Protein AF-A0A9D6XLU6-F1 (afdb_monomer_lite)

Secondary structure (DSSP, 8-state):
-BHHHHHHHHTS-HHHHHHHHHHTT----TT--B--HHHHHHHHHHHHHHHHHHHHHHHHHHHHHHHHHHHH-PPS--------SS--HHHHHTT-

Radius of gyration: 28.8 Å; chains: 1; bounding box: 51×28×76 Å

Foldseek 3Di:
DFLCVLCVVLVHDSQVLQVCCVVLVHDDDPPGGDDDPVVSVVSVVSSVVVVVVVVVVVVVVVVVVVVVVVVVPPPDPPPPQDDDPDDDPVVVVVSD

pLDDT: mean 76.2, std 13.62, range [43.69, 90.44]

Structure (mmCIF, N/CA/C/O backbone):
data_AF-A0A9D6XLU6-F1
#
_entry.id   AF-A0A9D6XLU6-F1
#
loop_
_atom_site.group_PDB
_atom_site.id
_atom_site.type_symbol
_atom_site.label_atom_id
_atom_site.label_alt_id
_atom_site.label_comp_id
_atom_site.label_asym_id
_atom_site.label_entity_id
_atom_site.label_seq_id
_atom_site.pdbx_PDB_ins_code
_atom_site.Cartn_x
_atom_site.Cartn_y
_atom_site.Cartn_z
_atom_site.occupancy
_atom_site.B_iso_or_equiv
_atom_site.auth_seq_id
_atom_site.auth_comp_id
_atom_site.auth_asym_id
_atom_site.auth_atom_id
_atom_site.pdbx_PDB_model_num
ATOM 1 N N . MET A 1 1 ? 12.785 7.297 -15.637 1.00 81.50 1 MET A N 1
ATOM 2 C CA . MET A 1 1 ? 13.020 7.374 -14.173 1.00 81.50 1 MET A CA 1
ATOM 3 C C . MET A 1 1 ? 13.439 6.014 -13.597 1.00 81.50 1 MET A C 1
ATOM 5 O O . MET A 1 1 ? 13.111 4.986 -14.170 1.00 81.50 1 MET A O 1
ATOM 9 N N . ASN A 1 2 ? 14.184 5.966 -12.482 1.00 87.69 2 ASN A N 1
ATOM 10 C CA . ASN A 1 2 ? 14.562 4.697 -11.832 1.00 87.69 2 ASN A CA 1
ATOM 11 C C . ASN A 1 2 ? 13.446 4.171 -10.915 1.00 87.69 2 ASN A C 1
ATOM 13 O O . ASN A 1 2 ? 12.799 4.953 -10.219 1.00 87.69 2 ASN A O 1
ATOM 17 N N . LEU A 1 3 ? 13.281 2.847 -10.836 1.00 83.94 3 LEU A N 1
ATOM 18 C CA . LEU A 1 3 ? 12.279 2.211 -9.966 1.00 83.94 3 LEU A CA 1
ATOM 19 C C . LEU A 1 3 ? 12.505 2.530 -8.478 1.00 83.94 3 LEU A C 1
ATOM 21 O O . LEU A 1 3 ? 11.553 2.795 -7.7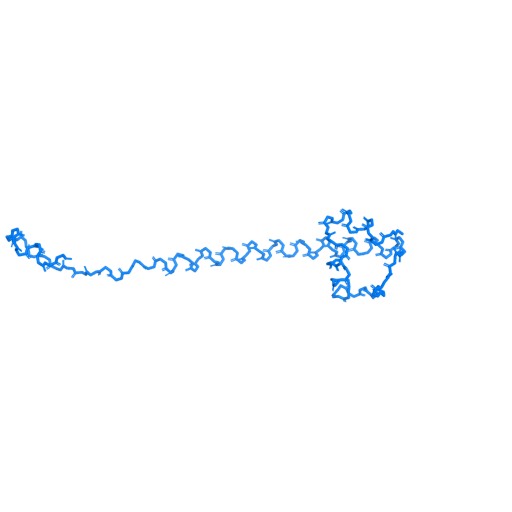52 1.00 83.94 3 LEU A O 1
ATOM 25 N N . SER A 1 4 ? 13.762 2.558 -8.025 1.00 85.94 4 SER A N 1
ATOM 26 C CA . SER A 1 4 ? 14.098 2.920 -6.640 1.00 85.94 4 SER A CA 1
ATOM 27 C C . SER A 1 4 ? 13.726 4.367 -6.307 1.00 85.94 4 SER A C 1
ATOM 29 O O . SER A 1 4 ? 13.309 4.655 -5.190 1.00 85.94 4 SER A O 1
ATOM 31 N N . GLU A 1 5 ? 13.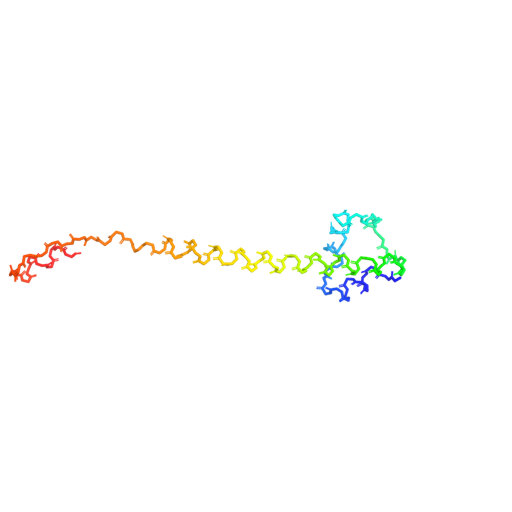845 5.275 -7.278 1.00 88.56 5 GLU A N 1
ATOM 32 C CA . GLU A 1 5 ? 13.438 6.675 -7.118 1.00 88.56 5 GLU A CA 1
ATOM 33 C C . GLU A 1 5 ? 11.914 6.809 -7.085 1.00 88.56 5 GLU A C 1
ATOM 35 O O . GLU A 1 5 ? 11.370 7.544 -6.263 1.00 88.56 5 GLU A O 1
ATOM 40 N N . LEU A 1 6 ? 11.208 6.041 -7.920 1.00 88.12 6 LEU A N 1
ATOM 41 C CA . LEU A 1 6 ? 9.750 5.966 -7.883 1.00 88.12 6 LEU A CA 1
ATOM 42 C C . LEU A 1 6 ? 9.249 5.431 -6.529 1.00 88.12 6 LEU A C 1
ATOM 44 O O . LEU A 1 6 ? 8.363 6.029 -5.923 1.00 88.12 6 LEU A O 1
ATOM 48 N N . ALA A 1 7 ? 9.866 4.364 -6.018 1.00 88.81 7 ALA A N 1
ATOM 49 C CA . ALA A 1 7 ? 9.550 3.793 -4.710 1.00 88.81 7 ALA A CA 1
ATOM 50 C C . ALA A 1 7 ? 9.767 4.800 -3.566 1.00 88.81 7 ALA A C 1
ATOM 52 O O . ALA A 1 7 ? 8.904 4.949 -2.702 1.00 88.81 7 ALA A O 1
ATOM 53 N N . ARG A 1 8 ? 10.867 5.570 -3.610 1.00 88.56 8 ARG A N 1
ATOM 54 C CA . ARG A 1 8 ? 11.131 6.661 -2.655 1.00 88.56 8 ARG A CA 1
ATOM 55 C C . ARG A 1 8 ? 10.041 7.729 -2.679 1.00 88.56 8 ARG A C 1
ATOM 57 O O . ARG A 1 8 ? 9.562 8.123 -1.622 1.00 88.56 8 ARG A O 1
ATOM 64 N N . ARG A 1 9 ? 9.615 8.174 -3.867 1.00 88.12 9 ARG A N 1
ATOM 65 C CA . ARG A 1 9 ? 8.543 9.180 -4.013 1.00 88.12 9 ARG A CA 1
ATOM 66 C C . ARG A 1 9 ? 7.198 8.686 -3.487 1.00 88.12 9 ARG A C 1
ATOM 68 O O . ARG A 1 9 ? 6.454 9.455 -2.890 1.00 88.12 9 ARG A O 1
ATOM 75 N N . LEU A 1 10 ? 6.899 7.407 -3.697 1.00 86.62 10 LEU A N 1
ATOM 76 C CA . LEU A 1 10 ? 5.673 6.765 -3.223 1.00 86.62 10 LEU A CA 1
ATOM 77 C C . LEU A 1 10 ? 5.742 6.345 -1.741 1.00 86.62 10 LEU A C 1
ATOM 79 O O . LEU A 1 10 ? 4.727 5.919 -1.190 1.00 86.62 10 LEU A O 1
ATOM 83 N N . ASN A 1 11 ? 6.904 6.518 -1.099 1.00 88.00 11 ASN A N 1
ATOM 84 C CA . ASN A 1 11 ? 7.206 6.128 0.278 1.00 88.00 11 ASN A CA 1
ATOM 85 C C . ASN A 1 11 ? 6.906 4.644 0.561 1.00 88.00 11 ASN A C 1
ATOM 87 O O . ASN A 1 11 ? 6.218 4.307 1.525 1.00 88.00 11 ASN A O 1
ATOM 91 N N . VAL A 1 12 ? 7.384 3.769 -0.327 1.00 88.25 12 VAL A N 1
ATOM 92 C CA . VAL A 1 12 ? 7.224 2.308 -0.252 1.00 88.25 12 VAL A CA 1
ATOM 93 C C . VAL A 1 12 ? 8.542 1.605 -0.533 1.00 88.25 12 VAL A C 1
ATOM 95 O O . VAL A 1 12 ? 9.447 2.178 -1.151 1.00 88.25 12 VAL A O 1
ATOM 98 N N . LEU A 1 13 ? 8.664 0.348 -0.104 1.00 89.31 13 LEU A N 1
ATOM 99 C CA . LEU A 1 13 ? 9.855 -0.427 -0.424 1.00 89.31 13 LEU A CA 1
ATOM 100 C C . LEU A 1 13 ? 9.898 -0.738 -1.931 1.00 89.31 13 LEU A C 1
ATOM 102 O O . LEU A 1 13 ? 8.878 -1.085 -2.527 1.00 89.31 13 LEU A O 1
ATOM 106 N N . PRO A 1 14 ? 11.084 -0.700 -2.570 1.00 86.50 14 PRO A N 1
ATOM 107 C CA . PRO A 1 14 ? 11.213 -1.065 -3.979 1.00 86.50 14 PRO A CA 1
ATOM 108 C C . PRO A 1 14 ? 10.761 -2.496 -4.292 1.00 86.50 14 PRO A C 1
ATOM 110 O O . PRO A 1 14 ? 10.374 -2.767 -5.422 1.00 86.50 14 PRO A O 1
ATOM 113 N N . GLN A 1 15 ? 10.841 -3.413 -3.321 1.00 86.62 15 GLN A N 1
ATOM 114 C CA . GLN A 1 15 ? 10.349 -4.788 -3.466 1.00 86.62 15 GLN A CA 1
ATOM 115 C C . GLN A 1 15 ? 8.817 -4.824 -3.488 1.00 86.62 15 GLN A C 1
ATOM 117 O O . GLN A 1 15 ? 8.243 -5.312 -4.451 1.00 86.62 15 GLN A O 1
ATOM 122 N N . GLU A 1 16 ? 8.165 -4.182 -2.517 1.00 85.62 16 GLU A N 1
ATOM 123 C CA . GLU A 1 16 ? 6.700 -4.090 -2.459 1.00 85.62 16 GLU A CA 1
ATOM 124 C C . GLU A 1 16 ? 6.112 -3.437 -3.711 1.00 85.62 16 GLU A C 1
ATOM 126 O O . GLU A 1 16 ? 5.088 -3.879 -4.232 1.00 85.62 16 GLU A O 1
ATOM 131 N N . LEU A 1 17 ? 6.774 -2.394 -4.227 1.00 85.69 17 LEU A N 1
ATOM 132 C CA . LEU A 1 17 ? 6.356 -1.765 -5.472 1.00 85.69 17 LEU A CA 1
ATOM 133 C C . LEU A 1 17 ? 6.419 -2.769 -6.633 1.00 85.69 17 LEU A C 1
ATOM 135 O O . LEU A 1 17 ? 5.467 -2.843 -7.401 1.00 85.69 17 LEU A O 1
ATOM 139 N N . ARG A 1 18 ? 7.478 -3.586 -6.739 1.00 85.31 18 ARG A N 1
ATOM 140 C CA . ARG A 1 18 ? 7.581 -4.635 -7.774 1.00 85.31 18 ARG A CA 1
ATOM 141 C C . ARG A 1 18 ? 6.464 -5.657 -7.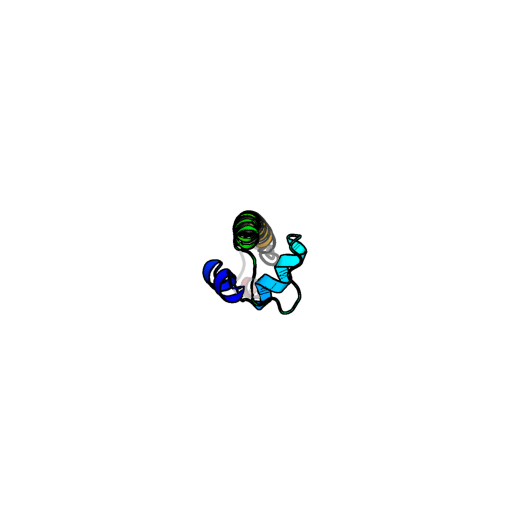681 1.00 85.31 18 ARG A C 1
ATOM 143 O O . ARG A 1 18 ? 5.911 -6.004 -8.712 1.00 85.31 18 ARG A O 1
ATOM 150 N N . ASP A 1 19 ? 6.113 -6.094 -6.481 1.00 86.00 19 ASP A N 1
ATOM 151 C CA . ASP A 1 19 ? 5.088 -7.125 -6.299 1.00 86.00 19 ASP A CA 1
ATOM 152 C C . ASP A 1 19 ? 3.688 -6.608 -6.657 1.00 86.00 19 ASP A C 1
ATOM 154 O O . ASP A 1 19 ? 2.839 -7.337 -7.170 1.00 86.00 19 ASP A O 1
ATOM 158 N N . LYS A 1 20 ? 3.441 -5.317 -6.418 1.00 84.75 20 LYS A N 1
ATOM 159 C CA . LYS A 1 20 ? 2.150 -4.669 -6.677 1.00 84.75 20 LYS A CA 1
ATOM 160 C C . LYS A 1 20 ? 1.984 -4.193 -8.123 1.00 84.75 20 LYS A C 1
ATOM 162 O O . LYS A 1 20 ? 0.851 -4.021 -8.566 1.00 84.75 20 LYS A O 1
ATOM 167 N N . LEU A 1 21 ? 3.069 -3.991 -8.871 1.00 84.25 21 LEU A N 1
ATOM 168 C CA . LEU A 1 21 ? 3.022 -3.525 -10.263 1.00 84.25 21 LEU A CA 1
ATOM 169 C C . LEU A 1 21 ? 2.277 -4.486 -11.215 1.00 84.25 21 LEU A C 1
ATOM 171 O O . LEU A 1 21 ? 1.373 -4.009 -11.909 1.00 84.25 21 LEU A O 1
ATOM 175 N N . PRO A 1 22 ? 2.531 -5.813 -11.198 1.00 84.62 22 PRO A N 1
ATOM 176 C CA . PRO A 1 22 ? 1.762 -6.774 -11.986 1.00 84.62 22 PRO A CA 1
ATOM 177 C C . PRO A 1 22 ? 0.267 -6.754 -11.657 1.00 84.62 22 PRO A C 1
ATOM 179 O O . PRO A 1 22 ? -0.565 -6.817 -12.558 1.00 84.62 22 PRO A O 1
ATOM 182 N N . ALA A 1 23 ? -0.091 -6.589 -10.378 1.00 83.62 23 ALA A N 1
ATOM 183 C CA . ALA A 1 23 ? -1.489 -6.490 -9.947 1.00 83.62 23 ALA A CA 1
ATOM 184 C C . ALA A 1 23 ? -2.189 -5.219 -10.468 1.00 83.62 23 ALA A C 1
ATOM 186 O O . ALA A 1 23 ? -3.411 -5.192 -10.601 1.00 83.62 23 ALA A O 1
ATOM 187 N N . LEU A 1 24 ? -1.422 -4.172 -10.781 1.00 81.62 24 LEU A N 1
ATOM 188 C CA . LEU A 1 24 ? -1.907 -2.935 -11.394 1.00 81.62 24 LEU A CA 1
ATOM 189 C C . LEU A 1 24 ? -1.928 -2.992 -12.933 1.00 81.62 24 LEU A C 1
ATOM 191 O O . LEU A 1 24 ? -2.356 -2.027 -13.562 1.00 81.62 24 LEU A O 1
ATOM 195 N N . GLY A 1 25 ? -1.498 -4.106 -13.535 1.00 81.50 25 GLY A N 1
ATOM 196 C CA . GLY A 1 25 ? -1.433 -4.287 -14.987 1.00 81.50 25 GLY A CA 1
ATOM 197 C C . GLY A 1 25 ? -0.164 -3.727 -15.634 1.00 81.50 25 GLY A C 1
ATOM 198 O O . GLY A 1 25 ? -0.116 -3.602 -16.855 1.00 81.50 25 GLY A O 1
ATOM 199 N N . PHE A 1 26 ? 0.860 -3.393 -14.842 1.00 84.25 26 PHE A N 1
ATOM 200 C CA . PHE A 1 26 ? 2.162 -2.967 -15.349 1.00 84.25 26 PHE A CA 1
ATOM 201 C C . PHE A 1 26 ? 3.150 -4.128 -15.247 1.00 84.25 26 PHE A C 1
ATOM 203 O O . PHE A 1 26 ? 3.575 -4.490 -14.149 1.00 84.25 26 PHE A O 1
ATOM 210 N N . ASP A 1 27 ? 3.533 -4.702 -16.387 1.00 75.06 27 ASP A N 1
ATOM 211 C CA . ASP A 1 27 ? 4.592 -5.708 -16.423 1.00 75.06 27 ASP A CA 1
ATOM 212 C C . ASP A 1 27 ? 5.953 -5.015 -16.494 1.00 75.06 27 ASP A C 1
ATOM 214 O O . ASP A 1 27 ? 6.407 -4.534 -17.534 1.00 75.06 27 ASP A O 1
ATOM 218 N N . ILE A 1 28 ? 6.580 -4.893 -15.331 1.00 72.38 28 ILE A N 1
ATOM 219 C CA . ILE A 1 28 ? 7.936 -4.394 -15.199 1.00 72.38 28 ILE A CA 1
ATOM 220 C C . ILE A 1 28 ? 8.769 -5.606 -14.818 1.00 72.38 28 ILE A C 1
ATOM 222 O O . ILE A 1 28 ? 8.623 -6.135 -13.717 1.00 72.38 28 ILE A O 1
ATOM 226 N N . GLY A 1 29 ? 9.633 -6.047 -15.737 1.00 68.38 29 GLY A N 1
ATOM 227 C CA . GLY A 1 29 ? 10.449 -7.241 -15.541 1.00 68.38 29 GLY A CA 1
ATOM 228 C C . GLY A 1 29 ? 11.113 -7.267 -14.160 1.00 68.38 29 GLY A C 1
ATOM 229 O O . GLY A 1 29 ? 11.502 -6.231 -13.619 1.00 68.38 29 GLY A O 1
ATOM 230 N N . SER A 1 30 ? 11.275 -8.461 -13.593 1.00 67.75 30 SER A N 1
ATOM 231 C CA . SER A 1 30 ? 11.670 -8.706 -12.191 1.00 67.75 30 SER A CA 1
ATOM 232 C C . SER A 1 30 ? 12.923 -7.956 -11.699 1.00 67.75 30 SER A C 1
ATOM 234 O O . SER A 1 30 ? 13.110 -7.763 -10.497 1.00 67.75 30 SER A O 1
ATOM 236 N N . ARG A 1 31 ? 13.782 -7.491 -12.616 1.00 67.00 31 ARG A N 1
ATOM 237 C CA . ARG A 1 31 ? 14.996 -6.704 -12.341 1.00 67.00 31 ARG A CA 1
ATOM 238 C C . ARG A 1 31 ? 15.021 -5.330 -12.999 1.00 67.00 31 ARG A C 1
ATOM 240 O O . ARG A 1 31 ? 16.098 -4.759 -13.142 1.00 67.00 31 ARG A O 1
ATOM 247 N N . ALA A 1 32 ? 13.885 -4.778 -13.407 1.00 72.94 32 ALA A N 1
ATOM 248 C CA . ALA A 1 32 ? 13.887 -3.467 -14.031 1.00 72.94 32 ALA A CA 1
ATOM 249 C C . ALA A 1 32 ? 14.517 -2.431 -13.090 1.00 72.94 32 ALA A C 1
ATOM 251 O O . ALA A 1 32 ? 14.147 -2.287 -11.918 1.00 72.94 32 ALA A O 1
ATOM 252 N N . ILE A 1 33 ? 15.520 -1.744 -13.626 1.00 72.88 33 ILE A N 1
ATOM 253 C CA . ILE A 1 33 ? 16.223 -0.646 -12.960 1.00 72.88 33 ILE A CA 1
ATOM 254 C C . ILE A 1 33 ? 15.628 0.682 -13.437 1.00 72.88 33 ILE A C 1
ATOM 256 O O . ILE A 1 33 ? 15.441 1.602 -12.639 1.00 72.88 33 ILE A O 1
ATOM 260 N N . LYS A 1 34 ? 15.271 0.747 -14.726 1.00 83.50 34 LYS A N 1
ATOM 261 C CA . LYS A 1 34 ? 14.733 1.922 -15.409 1.00 83.50 34 LYS A CA 1
ATOM 262 C C . LYS A 1 34 ? 13.288 1.683 -15.842 1.00 83.50 34 LYS A C 1
ATOM 264 O O . LYS A 1 34 ? 12.945 0.588 -16.271 1.00 83.50 34 LYS A O 1
ATOM 269 N N . ILE A 1 35 ? 12.484 2.729 -15.723 1.00 82.38 35 ILE A N 1
ATOM 270 C CA . ILE A 1 35 ? 11.084 2.822 -16.137 1.00 82.38 35 ILE A CA 1
ATOM 271 C C . ILE A 1 35 ? 10.966 4.078 -16.998 1.00 82.38 35 ILE A C 1
ATOM 273 O O . ILE A 1 35 ? 11.574 5.102 -16.670 1.00 82.38 35 ILE A O 1
ATOM 277 N N . ASP A 1 36 ? 10.193 4.027 -18.076 1.00 86.25 36 ASP A N 1
ATOM 278 C CA . ASP A 1 36 ? 9.893 5.217 -18.871 1.00 86.25 36 ASP A CA 1
ATOM 279 C C . ASP A 1 36 ? 9.100 6.239 -18.057 1.00 86.25 36 ASP A C 1
ATOM 281 O O . ASP A 1 36 ? 8.229 5.884 -17.264 1.00 86.25 36 ASP A O 1
ATOM 285 N N . ASP A 1 37 ? 9.381 7.528 -18.244 1.00 85.19 37 ASP A N 1
ATOM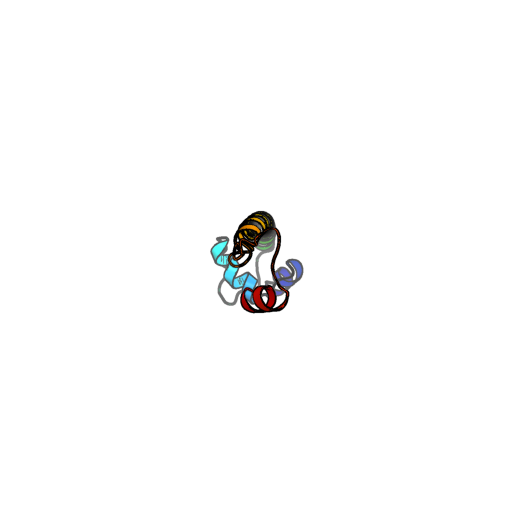 286 C CA . ASP A 1 37 ? 8.752 8.584 -17.440 1.00 85.19 37 ASP A CA 1
ATOM 287 C C . ASP A 1 37 ? 7.226 8.614 -17.612 1.00 85.19 37 ASP A C 1
ATOM 289 O O . ASP A 1 37 ? 6.497 8.840 -16.647 1.00 85.19 37 ASP A O 1
ATOM 293 N N . HIS A 1 38 ? 6.737 8.283 -18.810 1.00 87.25 38 HIS A N 1
ATOM 294 C CA . HIS A 1 38 ? 5.308 8.144 -19.089 1.00 87.25 38 HIS A CA 1
ATOM 295 C C . HIS A 1 38 ? 4.667 7.005 -18.280 1.00 87.25 38 HIS A C 1
ATOM 297 O O . HIS A 1 38 ? 3.630 7.188 -17.646 1.00 87.25 38 HIS A O 1
ATOM 303 N N . VAL A 1 39 ? 5.312 5.836 -18.247 1.00 86.69 39 VAL A N 1
ATOM 304 C CA . VAL A 1 39 ? 4.836 4.675 -17.479 1.00 86.69 39 VAL A CA 1
ATOM 305 C C . VAL A 1 39 ? 4.910 4.965 -15.980 1.00 86.69 39 VAL A C 1
ATOM 307 O O . VAL A 1 39 ? 3.979 4.658 -15.242 1.00 86.69 39 VAL A O 1
ATOM 310 N N . ALA A 1 40 ? 5.975 5.626 -15.521 1.00 87.19 40 ALA A N 1
ATOM 311 C CA . ALA A 1 40 ? 6.113 6.039 -14.129 1.00 87.19 40 ALA A CA 1
ATOM 312 C C . ALA A 1 40 ? 4.975 6.977 -13.693 1.00 87.19 40 ALA A C 1
ATOM 314 O O . ALA A 1 40 ? 4.454 6.821 -12.590 1.00 87.19 40 ALA A O 1
ATOM 315 N N . GLN A 1 41 ? 4.556 7.906 -14.556 1.00 89.31 41 GLN A N 1
ATOM 316 C CA . GLN A 1 41 ? 3.424 8.791 -14.283 1.00 89.31 41 GLN A CA 1
ATOM 317 C C . GLN A 1 41 ? 2.112 8.008 -14.132 1.00 89.31 41 GLN A C 1
ATOM 319 O O . GLN A 1 41 ? 1.407 8.180 -13.138 1.00 89.31 41 GLN A O 1
ATOM 324 N N . GLN A 1 42 ? 1.832 7.084 -15.055 1.00 89.62 42 GLN A N 1
ATOM 325 C CA . GLN A 1 42 ? 0.646 6.223 -14.989 1.00 89.62 42 GLN A CA 1
ATOM 326 C C . GLN A 1 42 ? 0.629 5.355 -13.723 1.00 89.62 42 GLN A C 1
ATOM 328 O O . GLN A 1 42 ? -0.415 5.196 -13.086 1.00 89.62 42 GLN A O 1
ATOM 333 N N . ILE A 1 43 ? 1.789 4.828 -13.322 1.00 88.06 43 ILE A N 1
ATOM 334 C CA . ILE A 1 43 ? 1.933 4.069 -12.077 1.00 88.06 43 ILE A CA 1
ATOM 335 C C . ILE A 1 43 ? 1.602 4.950 -10.873 1.00 88.06 43 ILE A C 1
ATOM 337 O O . ILE A 1 43 ? 0.862 4.509 -9.999 1.00 88.06 43 ILE A O 1
ATOM 341 N N . MET A 1 44 ? 2.112 6.185 -10.813 1.00 87.81 44 MET A N 1
ATOM 342 C CA . MET A 1 44 ? 1.833 7.092 -9.692 1.00 87.81 44 MET A CA 1
ATOM 343 C C . MET A 1 44 ? 0.337 7.394 -9.553 1.00 87.81 44 MET A C 1
ATOM 345 O O . MET A 1 44 ? -0.185 7.376 -8.438 1.00 87.81 44 MET A O 1
ATOM 349 N N . GLU A 1 45 ? -0.363 7.616 -10.666 1.00 90.44 45 GLU A N 1
ATOM 350 C CA . GLU A 1 45 ? -1.809 7.861 -10.673 1.00 90.44 45 GLU A CA 1
ATOM 351 C C . GLU A 1 45 ? -2.590 6.642 -10.166 1.00 90.44 45 GLU A C 1
ATOM 353 O O . GLU A 1 45 ? -3.371 6.744 -9.215 1.00 90.44 45 GLU A O 1
ATOM 358 N N . LYS A 1 46 ? -2.317 5.457 -10.727 1.00 89.00 46 LYS A N 1
ATOM 359 C CA . LYS A 1 46 ? -2.962 4.202 -10.310 1.00 89.00 46 LYS A CA 1
ATOM 360 C C . LYS A 1 46 ? -2.652 3.838 -8.861 1.00 89.00 46 LYS A C 1
ATOM 362 O O . LYS A 1 46 ? -3.529 3.361 -8.140 1.00 89.00 46 LYS A O 1
ATOM 367 N N . TRP A 1 47 ? -1.432 4.108 -8.408 1.00 88.62 47 TRP A N 1
ATOM 368 C CA . TRP A 1 47 ? -1.023 3.895 -7.025 1.00 88.62 47 TRP A CA 1
ATOM 369 C C . TRP A 1 47 ? -1.796 4.790 -6.055 1.00 88.62 47 TRP A C 1
ATOM 371 O O . TRP A 1 47 ? -2.264 4.332 -5.010 1.00 88.62 47 TRP A O 1
ATOM 381 N N . ALA A 1 48 ? -1.968 6.068 -6.401 1.00 87.06 48 ALA A N 1
ATOM 382 C CA . ALA A 1 48 ? -2.741 7.005 -5.598 1.00 87.06 48 ALA A CA 1
ATOM 383 C C . ALA A 1 48 ? -4.218 6.584 -5.498 1.00 87.06 48 ALA A C 1
ATOM 385 O O . ALA A 1 48 ? -4.802 6.641 -4.410 1.00 87.06 48 ALA A O 1
ATOM 386 N N . GLU A 1 49 ? -4.811 6.104 -6.597 1.00 87.69 49 GLU A N 1
ATOM 387 C CA . GLU A 1 49 ? -6.169 5.549 -6.607 1.00 87.69 49 GLU A CA 1
ATOM 388 C C . GLU A 1 49 ? -6.295 4.319 -5.701 1.00 87.69 49 GLU A C 1
ATOM 390 O O . GLU A 1 49 ? -7.220 4.254 -4.885 1.00 87.69 49 GLU A O 1
ATOM 395 N N . LEU A 1 50 ? -5.359 3.368 -5.803 1.00 85.56 50 LEU A N 1
ATOM 396 C CA . LEU A 1 50 ? -5.341 2.157 -4.982 1.00 85.56 50 LEU A CA 1
ATOM 397 C C . LEU A 1 50 ? -5.257 2.510 -3.493 1.00 85.56 50 LEU A C 1
ATOM 399 O O . LEU A 1 50 ? -6.114 2.106 -2.710 1.00 85.56 50 LEU A O 1
ATOM 403 N N . ARG A 1 51 ? -4.295 3.357 -3.114 1.00 85.25 51 ARG A N 1
ATOM 404 C CA . ARG A 1 51 ? -4.110 3.818 -1.729 1.00 85.25 51 ARG A CA 1
ATOM 405 C C . ARG A 1 51 ? -5.334 4.546 -1.192 1.00 85.25 51 ARG A C 1
ATOM 407 O O . ARG A 1 51 ? -5.659 4.427 -0.011 1.00 85.25 51 ARG A O 1
ATOM 414 N N . ARG A 1 52 ? -6.029 5.319 -2.032 1.00 85.06 52 ARG A N 1
ATOM 415 C CA . ARG A 1 52 ? -7.279 5.980 -1.640 1.00 85.06 52 ARG A CA 1
ATOM 416 C C . ARG A 1 52 ? -8.375 4.955 -1.355 1.00 85.06 52 ARG A C 1
ATOM 418 O O . ARG A 1 52 ? -9.076 5.108 -0.358 1.00 85.06 52 ARG A O 1
ATOM 425 N N . ARG A 1 53 ? -8.508 3.921 -2.192 1.00 83.38 53 ARG A N 1
ATOM 426 C CA . ARG A 1 53 ? -9.472 2.829 -1.988 1.00 83.38 53 ARG A CA 1
ATOM 427 C C . ARG A 1 53 ? -9.156 2.030 -0.725 1.00 83.38 53 ARG A C 1
ATOM 429 O O . ARG A 1 53 ? -10.062 1.830 0.076 1.00 83.38 53 ARG A O 1
ATOM 436 N N . GLU A 1 54 ? -7.894 1.666 -0.505 1.00 82.56 54 GLU A N 1
ATOM 437 C CA . GLU A 1 54 ? -7.447 0.959 0.704 1.00 82.56 54 GLU A CA 1
ATOM 438 C C . GLU A 1 54 ? -7.764 1.760 1.974 1.00 82.56 54 GLU A C 1
ATOM 440 O O . GLU A 1 54 ? -8.417 1.239 2.870 1.00 82.56 54 GLU A O 1
ATOM 445 N N . ARG A 1 55 ? -7.443 3.063 2.025 1.00 80.56 55 ARG A N 1
ATOM 446 C CA . ARG A 1 55 ? -7.790 3.914 3.185 1.00 80.56 55 ARG A CA 1
ATOM 447 C C . ARG A 1 55 ? -9.288 3.972 3.464 1.00 80.56 55 ARG A C 1
ATOM 449 O O . ARG A 1 55 ? -9.701 4.092 4.615 1.00 80.56 55 ARG A O 1
ATOM 456 N N . VAL A 1 56 ? -10.109 3.986 2.416 1.00 79.69 56 VAL A N 1
ATOM 457 C CA . VAL A 1 56 ? -11.566 3.998 2.562 1.00 79.69 56 VAL A CA 1
ATOM 458 C C . VAL A 1 56 ? -12.042 2.649 3.099 1.00 79.69 56 VAL A C 1
ATOM 460 O O . VAL A 1 56 ? -12.812 2.629 4.055 1.00 79.69 56 VAL A O 1
ATOM 463 N N . GLN A 1 57 ? -11.535 1.536 2.563 1.00 75.44 57 GLN A N 1
ATOM 464 C CA . GLN A 1 57 ? -11.857 0.200 3.063 1.00 75.44 57 GLN A CA 1
ATOM 465 C C . GLN A 1 57 ? -11.404 -0.015 4.509 1.00 75.44 57 GLN A C 1
ATOM 467 O O . GLN A 1 57 ? -12.201 -0.495 5.305 1.00 75.44 57 GLN A O 1
ATOM 472 N N . GLU A 1 58 ? -10.202 0.416 4.894 1.00 76.25 58 GLU A N 1
ATOM 473 C CA . GLU A 1 58 ? -9.732 0.348 6.284 1.00 76.25 58 GLU A CA 1
ATOM 474 C C . GLU A 1 58 ? -10.646 1.121 7.242 1.00 76.25 58 GLU A C 1
ATOM 476 O O . GLU A 1 58 ? -10.920 0.665 8.349 1.00 76.25 58 GLU A O 1
ATOM 481 N N . LYS A 1 59 ? -11.162 2.285 6.828 1.00 72.06 59 LYS A N 1
ATOM 482 C CA . LYS A 1 59 ? -12.122 3.050 7.637 1.00 72.06 59 LYS A CA 1
ATOM 483 C C . LYS A 1 59 ? -13.457 2.327 7.806 1.00 72.06 59 LYS A C 1
ATOM 485 O O . LYS A 1 59 ? -14.082 2.476 8.853 1.00 72.06 59 LYS A O 1
ATOM 490 N N . PHE A 1 60 ? -13.903 1.581 6.798 1.00 67.88 60 PHE A N 1
ATOM 491 C CA . PHE A 1 60 ? -15.108 0.758 6.896 1.00 67.88 60 PHE A CA 1
ATOM 492 C C . PHE A 1 60 ? -14.868 -0.517 7.713 1.00 67.88 60 PHE A C 1
ATOM 494 O O . PHE A 1 60 ? -15.726 -0.884 8.509 1.00 67.88 60 PHE A O 1
ATOM 501 N N . ALA A 1 61 ? -13.705 -1.156 7.572 1.00 67.12 61 ALA A N 1
ATOM 502 C CA . ALA A 1 61 ? -13.321 -2.333 8.348 1.00 67.12 61 ALA A CA 1
ATOM 503 C C . ALA A 1 61 ? -13.211 -2.003 9.843 1.00 67.12 61 ALA A C 1
ATOM 505 O O . ALA A 1 61 ? -13.849 -2.659 10.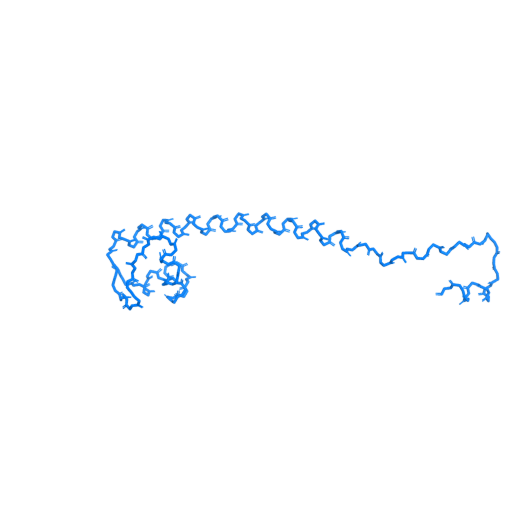656 1.00 67.12 61 ALA A O 1
ATOM 506 N N . LYS A 1 62 ? -12.539 -0.900 10.199 1.00 61.22 62 LYS A N 1
ATOM 507 C CA . LYS A 1 62 ? -12.450 -0.435 11.593 1.00 61.22 62 LYS A CA 1
ATOM 508 C C . LYS A 1 62 ? -13.811 -0.091 12.198 1.00 61.22 62 LYS A C 1
ATOM 510 O O . LYS A 1 62 ? -14.018 -0.301 13.384 1.00 61.22 62 LYS A O 1
ATOM 515 N N . GLN A 1 63 ? -14.758 0.423 11.410 1.00 58.91 63 GLN A N 1
ATOM 516 C CA . GLN A 1 63 ? -16.122 0.659 11.901 1.00 58.91 63 GLN A CA 1
ATOM 517 C C . GLN A 1 63 ? -16.873 -0.648 12.185 1.00 58.91 63 GLN A C 1
ATOM 519 O O . GLN A 1 63 ? -17.626 -0.702 13.155 1.00 58.91 63 GLN A O 1
ATOM 524 N N . LYS A 1 64 ? -16.644 -1.695 11.380 1.00 57.12 64 LYS A N 1
ATOM 525 C CA . LYS A 1 64 ? -17.217 -3.030 11.604 1.00 57.12 64 LYS A CA 1
ATOM 526 C C . LYS A 1 64 ? -16.595 -3.735 12.811 1.00 57.12 64 LYS A C 1
ATOM 528 O O . LYS A 1 64 ? -17.327 -4.237 13.651 1.00 57.12 64 LYS A O 1
ATOM 533 N N . GLU A 1 65 ? -15.276 -3.669 12.973 1.00 54.28 65 GLU A N 1
ATOM 534 C CA . GLU A 1 65 ? -14.598 -4.237 14.149 1.00 54.28 65 GLU A CA 1
ATOM 535 C C . GLU A 1 65 ? -15.006 -3.533 15.453 1.00 54.28 65 GLU A C 1
ATOM 537 O O . GLU A 1 65 ? -15.156 -4.182 16.484 1.00 54.28 65 GLU A O 1
ATOM 542 N N . VAL A 1 66 ? -15.271 -2.220 15.433 1.00 55.38 66 VAL A N 1
ATOM 543 C CA . VAL A 1 66 ? -15.823 -1.514 16.607 1.00 55.38 66 VAL A CA 1
ATOM 544 C C . VAL A 1 66 ? -17.260 -1.957 16.915 1.00 55.38 66 VAL A C 1
ATOM 546 O O . VAL A 1 66 ? -17.660 -1.958 18.073 1.00 55.38 66 VAL A O 1
ATOM 549 N N . THR A 1 67 ? -18.046 -2.373 15.918 1.00 50.75 67 THR A N 1
ATOM 550 C CA . THR A 1 67 ? -19.397 -2.908 16.168 1.00 50.75 67 THR A CA 1
ATOM 551 C C . THR A 1 67 ? -19.373 -4.359 16.655 1.00 50.75 67 THR A C 1
ATOM 553 O O . THR A 1 67 ? -20.184 -4.714 17.505 1.00 50.75 67 THR A O 1
ATOM 556 N N . GLU A 1 68 ? -18.422 -5.174 16.197 1.00 48.97 68 GLU A N 1
ATOM 557 C CA . GLU A 1 68 ? -18.247 -6.559 16.663 1.00 48.97 68 GLU A CA 1
ATOM 558 C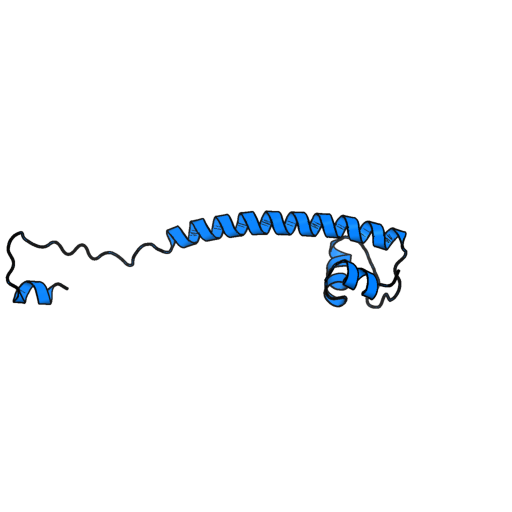 C . GLU A 1 68 ? -17.602 -6.632 18.056 1.00 48.97 68 GLU A C 1
ATOM 560 O O . GLU A 1 68 ? -18.054 -7.402 18.898 1.00 48.97 68 GLU A O 1
ATOM 565 N N . THR A 1 69 ? -16.644 -5.758 18.379 1.00 47.66 69 THR A N 1
ATOM 566 C CA . THR A 1 69 ? -16.044 -5.704 19.729 1.00 47.66 69 THR A CA 1
ATOM 567 C C . THR A 1 69 ? -17.014 -5.207 20.804 1.00 47.66 69 THR A C 1
ATOM 569 O O . THR A 1 69 ? -16.916 -5.635 21.950 1.00 47.66 69 THR A O 1
ATOM 572 N N . VAL A 1 70 ? -18.009 -4.378 20.464 1.00 50.75 70 VAL A N 1
ATOM 573 C CA . VAL A 1 70 ? -19.106 -4.042 21.396 1.00 50.75 70 VAL A CA 1
ATOM 574 C C . VAL A 1 70 ? -20.069 -5.227 21.584 1.00 50.75 70 VAL A C 1
ATOM 576 O O . VAL A 1 70 ? -20.682 -5.340 22.642 1.00 50.75 70 VAL A O 1
ATOM 579 N N . ALA A 1 71 ? -20.171 -6.139 20.610 1.00 47.59 71 ALA A N 1
ATOM 580 C CA . ALA A 1 71 ? -20.960 -7.367 20.736 1.00 47.59 71 ALA A CA 1
ATOM 581 C C . ALA A 1 71 ? -20.216 -8.491 21.491 1.00 47.59 71 ALA A C 1
ATOM 583 O O . ALA A 1 71 ? -20.862 -9.299 22.156 1.00 47.59 71 ALA A O 1
ATOM 584 N N . GLU A 1 72 ? -18.879 -8.531 21.441 1.00 45.44 72 GLU A N 1
ATOM 585 C CA . GLU A 1 72 ? -18.059 -9.493 22.200 1.00 45.44 72 GLU A CA 1
ATOM 586 C C . GLU A 1 72 ? -17.800 -9.086 23.656 1.00 45.44 72 GLU A C 1
ATOM 588 O O . GLU A 1 72 ? -17.511 -9.949 24.483 1.00 45.44 72 GLU A O 1
ATOM 593 N N . ILE A 1 73 ? -18.005 -7.817 24.029 1.00 45.94 73 ILE A N 1
ATOM 594 C CA . ILE A 1 73 ? -18.162 -7.422 25.440 1.00 45.94 73 ILE A CA 1
ATOM 595 C C . ILE A 1 73 ? -19.631 -7.631 25.847 1.00 45.94 73 ILE A C 1
ATOM 597 O O . ILE A 1 73 ? -20.286 -6.760 26.418 1.00 45.94 73 ILE A O 1
ATOM 601 N N . ALA A 1 74 ? -20.176 -8.815 25.569 1.00 43.69 74 ALA A N 1
ATOM 602 C CA . ALA A 1 74 ? -21.200 -9.345 26.448 1.00 43.69 74 ALA A CA 1
ATOM 603 C C . ALA A 1 74 ? -20.486 -9.614 27.785 1.00 43.69 74 ALA A C 1
ATOM 605 O O . ALA A 1 74 ? -19.542 -10.411 27.804 1.00 43.69 74 ALA A O 1
ATOM 606 N N . PRO A 1 75 ? -20.846 -8.938 28.893 1.00 49.12 75 PRO A N 1
ATOM 607 C CA . PRO A 1 75 ? -20.270 -9.272 30.187 1.00 49.12 75 PRO A CA 1
ATOM 608 C C . PRO A 1 75 ? -20.448 -10.781 30.406 1.00 49.12 75 PRO A C 1
ATOM 610 O O . PRO A 1 75 ? -21.530 -11.298 30.104 1.00 49.12 75 PRO A O 1
ATOM 613 N N . PRO A 1 76 ? -19.409 -11.509 30.866 1.00 46.56 76 PRO A N 1
ATOM 614 C CA . PRO A 1 76 ? -19.544 -12.930 31.153 1.00 46.56 76 PRO A CA 1
ATOM 615 C C . PRO A 1 76 ? -20.747 -13.085 32.070 1.00 46.56 76 PRO A C 1
ATOM 617 O O . PRO A 1 76 ? -20.788 -12.420 33.103 1.00 46.56 76 PRO A O 1
ATOM 620 N N . ALA A 1 77 ? -21.729 -13.866 31.604 1.00 50.69 77 ALA A N 1
ATOM 621 C CA . ALA A 1 77 ? -23.009 -14.162 32.236 1.00 50.69 77 ALA A CA 1
ATOM 622 C C . ALA A 1 77 ? -23.120 -13.575 33.647 1.00 50.69 77 ALA A C 1
ATOM 624 O O . ALA A 1 77 ? -22.604 -14.157 34.603 1.00 50.69 77 ALA A O 1
ATOM 625 N N . ALA A 1 78 ? -23.754 -12.404 33.760 1.00 53.72 78 ALA A N 1
ATOM 626 C CA . ALA A 1 78 ? -24.139 -11.875 35.055 1.00 53.72 78 ALA A CA 1
ATOM 627 C C . ALA A 1 78 ? -24.971 -12.966 35.735 1.00 53.72 78 ALA A C 1
ATOM 629 O O . ALA A 1 78 ? -26.096 -13.243 35.322 1.00 53.72 78 ALA A O 1
ATOM 630 N N . GLN A 1 79 ? -24.384 -13.661 36.711 1.00 59.62 79 GLN A N 1
ATOM 631 C CA . GLN A 1 79 ? -25.129 -14.589 37.542 1.00 59.62 79 GLN A CA 1
ATOM 632 C C . GLN A 1 79 ? -26.180 -13.747 38.254 1.00 59.62 79 GLN A C 1
ATOM 634 O O . GLN A 1 79 ? -25.858 -12.952 39.136 1.00 59.62 79 GLN A O 1
ATOM 639 N N . GLU A 1 80 ? -27.433 -13.874 37.825 1.00 61.31 80 GLU A N 1
ATOM 640 C CA . GLU A 1 80 ? -28.577 -13.274 38.498 1.00 61.31 80 GLU A CA 1
ATOM 641 C C . GLU A 1 80 ? -28.750 -13.969 39.853 1.00 61.31 80 GLU A C 1
ATOM 643 O O . GLU A 1 80 ? -29.521 -14.914 40.021 1.00 61.31 80 GLU A O 1
ATOM 648 N N . ILE A 1 81 ? -27.972 -13.540 40.844 1.00 66.19 81 ILE A N 1
ATOM 649 C CA . ILE A 1 81 ? -28.108 -14.016 42.214 1.00 66.19 81 ILE A CA 1
ATOM 650 C C . ILE A 1 81 ? -29.333 -13.310 42.800 1.00 66.19 81 ILE A C 1
ATOM 652 O O . ILE A 1 81 ? -29.280 -12.152 43.210 1.00 66.19 81 ILE A O 1
ATOM 656 N N . SER A 1 82 ? -30.465 -14.014 42.822 1.00 70.44 82 SER A N 1
ATOM 657 C CA . SER A 1 82 ? -31.688 -13.543 43.474 1.00 70.44 82 SER A CA 1
ATOM 658 C C . SER A 1 82 ? -31.504 -13.548 44.997 1.00 70.44 82 SER A C 1
ATOM 660 O O . SER A 1 82 ? -31.370 -14.604 45.627 1.00 70.44 82 SER A O 1
ATOM 662 N N . LEU A 1 83 ? -31.459 -12.356 45.598 1.00 77.56 83 LEU A N 1
ATOM 663 C CA . LEU A 1 83 ? -31.324 -12.176 47.043 1.00 77.56 83 LEU A CA 1
ATOM 664 C C . LEU A 1 83 ? -32.690 -11.865 47.678 1.00 77.56 83 LEU A C 1
ATOM 666 O O . LEU A 1 83 ? -33.411 -10.998 47.182 1.00 77.56 83 LEU A O 1
ATOM 670 N N . PRO A 1 84 ? -33.059 -12.529 48.789 1.00 81.19 84 PRO A N 1
ATOM 671 C CA . PRO A 1 84 ? -34.247 -12.165 49.555 1.00 81.19 84 PRO A CA 1
ATOM 672 C C . PRO A 1 84 ? -34.038 -10.827 50.283 1.00 81.19 84 PRO A C 1
ATOM 674 O O . PRO A 1 84 ? -32.913 -10.479 50.637 1.00 81.19 84 PRO A O 1
ATOM 677 N N . GLY A 1 85 ? -35.126 -10.102 50.573 1.00 81.19 85 GLY A N 1
ATOM 678 C CA . GLY A 1 85 ? -35.075 -8.768 51.198 1.00 81.19 85 GLY A CA 1
ATOM 679 C C . GLY A 1 85 ? -34.428 -8.708 52.591 1.00 81.19 85 GLY A C 1
ATOM 680 O O . GLY A 1 85 ? -34.047 -7.631 53.038 1.00 81.19 85 GLY A O 1
ATOM 681 N N . VAL A 1 86 ? -34.264 -9.852 53.268 1.00 81.31 86 VAL A N 1
ATOM 682 C CA . VAL A 1 86 ? -33.477 -9.985 54.503 1.00 81.31 86 VAL A CA 1
ATOM 683 C C . VAL A 1 86 ? -32.651 -11.272 54.419 1.00 81.31 86 VAL A C 1
ATOM 685 O O . VAL A 1 86 ? -33.203 -12.358 54.241 1.00 81.31 86 VAL A O 1
ATOM 688 N N . ILE A 1 87 ? -31.329 -11.161 54.563 1.00 85.19 87 ILE A N 1
ATOM 689 C CA . ILE A 1 87 ? -30.390 -12.291 54.599 1.00 85.19 87 ILE A CA 1
ATOM 690 C C . ILE A 1 87 ? -29.352 -12.069 55.702 1.00 85.19 87 ILE A C 1
ATOM 692 O O . ILE A 1 87 ? -28.977 -10.938 56.005 1.00 85.19 87 ILE A O 1
ATOM 696 N N . THR A 1 88 ? -28.878 -13.146 56.326 1.00 85.62 88 THR A N 1
ATOM 697 C CA . THR A 1 88 ? -27.772 -13.067 57.285 1.00 85.62 88 THR A CA 1
ATOM 698 C C . THR A 1 88 ? -26.433 -12.971 56.555 1.00 85.62 88 THR A C 1
ATOM 700 O O . THR A 1 88 ? -26.237 -13.581 55.503 1.00 85.62 88 THR A O 1
ATOM 703 N N . VAL A 1 89 ? -25.473 -12.250 57.142 1.00 85.00 89 VAL A N 1
ATOM 704 C CA . VAL A 1 89 ? -24.141 -12.006 56.548 1.00 85.00 89 VAL A CA 1
ATOM 705 C C . VAL A 1 89 ? -23.437 -13.310 56.143 1.00 85.00 89 VAL A C 1
ATOM 707 O O . VAL A 1 89 ? -22.840 -13.393 55.074 1.00 85.00 89 VAL A O 1
ATOM 710 N N . ARG A 1 90 ? -23.577 -14.368 56.954 1.00 83.69 90 ARG A N 1
ATOM 711 C CA . ARG A 1 90 ? -23.016 -15.697 56.660 1.00 83.69 90 ARG A CA 1
ATOM 712 C C . ARG A 1 90 ? -23.602 -16.318 55.388 1.00 83.69 90 ARG A C 1
ATOM 714 O O . ARG A 1 90 ? -22.860 -16.881 54.589 1.00 83.69 90 ARG A O 1
ATOM 721 N N . ALA A 1 91 ? -24.920 -16.237 55.213 1.00 79.56 91 ALA A N 1
ATOM 722 C CA . ALA A 1 91 ? -25.601 -16.811 54.054 1.00 79.56 91 ALA A CA 1
ATOM 723 C C . ALA A 1 91 ? -25.323 -16.011 52.772 1.00 79.56 91 ALA A C 1
ATOM 725 O O . ALA A 1 91 ? -25.255 -16.598 51.696 1.00 79.56 91 ALA A O 1
ATOM 726 N N . PHE A 1 92 ? -25.105 -14.699 52.892 1.00 82.19 92 PHE A N 1
ATOM 727 C CA . PHE A 1 92 ? -24.692 -13.845 51.779 1.00 82.19 92 PHE A CA 1
ATOM 728 C C . PHE A 1 92 ? -23.293 -14.206 51.265 1.00 82.19 92 PHE A C 1
ATOM 730 O O . PHE A 1 92 ? -23.122 -14.428 50.072 1.00 82.19 92 PHE A O 1
ATOM 737 N N . ALA A 1 93 ? -22.323 -14.385 52.168 1.00 82.06 93 ALA A N 1
ATOM 738 C CA . ALA A 1 93 ? -20.949 -14.744 51.809 1.00 82.06 93 ALA A CA 1
ATOM 739 C C . ALA A 1 93 ? -20.812 -16.108 51.106 1.00 82.06 93 ALA A C 1
ATOM 741 O O . ALA A 1 93 ? -19.783 -16.378 50.507 1.00 82.06 93 ALA A O 1
ATOM 742 N N . THR A 1 94 ? -21.825 -16.976 51.198 1.00 81.00 94 THR A N 1
ATOM 743 C CA . THR A 1 94 ? -21.826 -18.294 50.533 1.00 81.00 94 THR A CA 1
ATOM 744 C C . THR A 1 94 ? -22.435 -18.240 49.123 1.00 81.00 94 THR A C 1
ATOM 746 O O . THR A 1 94 ? -22.357 -19.222 48.393 1.00 81.00 94 THR A O 1
ATOM 749 N N . ARG A 1 95 ? -23.106 -17.140 48.749 1.00 72.69 95 ARG A N 1
ATOM 750 C CA . ARG A 1 95 ? -23.795 -16.993 47.453 1.00 72.69 95 ARG A CA 1
ATOM 751 C C . ARG A 1 95 ? -23.085 -16.068 46.460 1.00 72.69 95 ARG A C 1
ATOM 753 O O . ARG A 1 95 ? -23.570 -15.965 45.339 1.00 72.69 95 ARG A O 1
ATOM 760 N N . LEU A 1 96 ? -22.004 -15.411 46.885 1.00 64.94 96 LEU A N 1
ATOM 761 C CA . LEU A 1 96 ? -21.023 -14.722 46.036 1.00 64.94 96 LEU A CA 1
ATOM 762 C C . LEU A 1 96 ? -19.906 -15.697 45.652 1.00 64.94 96 LEU A C 1
ATOM 764 O O . LEU A 1 96 ? -19.358 -15.531 44.544 1.00 64.94 96 LEU A O 1
#

Sequence (96 aa):
MNLSELARRLNVLPQELRDKLPALGFDIGSRAIKIDDHVAQQIMEKWAELRRRERVQEKFAKQKEVTETVAEIAPPAAQEISLPGVITVRAFATRL